P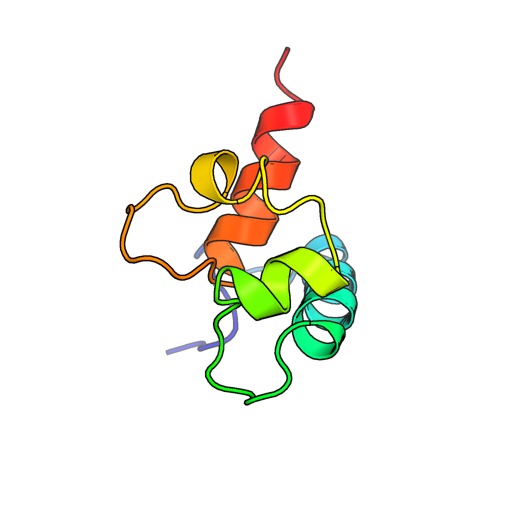rotein AF-A0A822G122-F1 (afdb_monomer)

Secondary structure (DSSP, 8-state):
--TT-TT-SS---HHHHHHHHHHHHH-SS-SSEEEHHHHHHHS-TTTHHHH-SS-SSEEEHHHHHHHHHTSS--

Mean predicted aligned error: 9.54 Å

Structure (mmCIF, N/CA/C/O backbone):
data_AF-A0A822G122-F1
#
_entry.id   AF-A0A822G122-F1
#
loop_
_atom_site.group_PDB
_atom_site.id
_atom_site.type_sy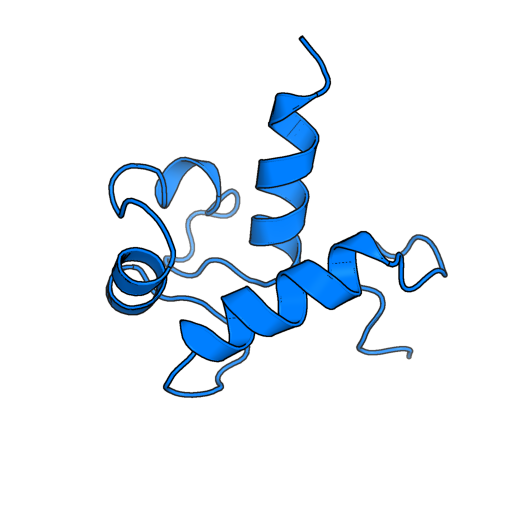mbol
_atom_site.label_atom_id
_atom_site.label_alt_id
_atom_site.label_comp_id
_atom_site.label_asym_id
_atom_site.label_entity_id
_atom_site.label_seq_id
_atom_site.pdbx_PDB_ins_code
_atom_site.Cartn_x
_atom_site.Cartn_y
_atom_site.Cartn_z
_atom_site.occupancy
_atom_site.B_iso_or_equiv
_atom_site.auth_seq_id
_atom_site.auth_comp_id
_atom_site.auth_asym_id
_atom_site.auth_atom_id
_atom_site.pdbx_PDB_model_num
ATOM 1 N N . MET A 1 1 ? -22.233 -3.367 12.268 1.00 39.12 1 MET A N 1
ATOM 2 C CA . MET A 1 1 ? -21.067 -3.843 11.500 1.00 39.12 1 MET A CA 1
ATOM 3 C C . MET A 1 1 ? -20.711 -2.756 10.500 1.00 39.12 1 MET A C 1
ATOM 5 O O . MET A 1 1 ? -21.407 -2.645 9.501 1.00 39.12 1 MET A O 1
ATOM 9 N N . ASN A 1 2 ? -19.715 -1.918 10.796 1.00 41.88 2 ASN A N 1
ATOM 10 C CA . ASN A 1 2 ? -19.242 -0.899 9.856 1.00 41.88 2 ASN A CA 1
ATOM 11 C C . ASN A 1 2 ? -18.094 -1.506 9.048 1.00 41.88 2 ASN A C 1
ATOM 13 O O . ASN A 1 2 ? -17.039 -1.795 9.592 1.00 41.88 2 ASN A O 1
ATOM 17 N N . THR A 1 3 ? -18.344 -1.764 7.770 1.00 49.62 3 THR A N 1
ATOM 18 C CA . THR A 1 3 ? -17.456 -2.475 6.834 1.00 49.62 3 THR A CA 1
ATOM 19 C C . THR A 1 3 ? -16.345 -1.605 6.237 1.00 49.62 3 THR A C 1
ATOM 21 O O . THR A 1 3 ? -15.674 -2.050 5.319 1.00 49.62 3 THR A O 1
ATOM 24 N N . PHE A 1 4 ? -16.168 -0.377 6.726 1.00 52.72 4 PHE A N 1
ATOM 25 C CA . PHE A 1 4 ? -15.217 0.608 6.190 1.00 52.72 4 PHE A CA 1
ATOM 26 C C . PHE A 1 4 ? -14.199 1.098 7.229 1.00 52.72 4 PHE A C 1
ATOM 28 O O . PHE A 1 4 ? -13.437 2.002 6.932 1.00 52.72 4 PHE A O 1
ATOM 35 N N . ASP A 1 5 ? -14.220 0.525 8.433 1.00 52.72 5 ASP A N 1
ATOM 36 C CA . ASP A 1 5 ? -13.385 0.912 9.576 1.00 52.72 5 ASP A CA 1
ATOM 37 C C . ASP A 1 5 ? -12.358 -0.207 9.804 1.00 52.72 5 ASP A C 1
ATOM 39 O O . ASP A 1 5 ? -12.540 -1.112 10.628 1.00 52.72 5 ASP A O 1
ATOM 43 N N . SER A 1 6 ? -11.349 -0.236 8.936 1.00 57.16 6 SER A N 1
ATOM 44 C CA . SER A 1 6 ? -10.406 -1.352 8.814 1.00 57.16 6 SER A CA 1
ATOM 45 C C . SER A 1 6 ? -9.426 -1.420 9.990 1.00 57.16 6 SER A C 1
ATOM 47 O O . SER A 1 6 ? -9.061 -2.512 10.433 1.00 57.16 6 SER A O 1
ATOM 49 N N . ASN A 1 7 ? -9.078 -0.269 10.570 1.00 55.66 7 ASN A N 1
ATOM 50 C CA . ASN A 1 7 ? -8.270 -0.157 11.788 1.00 55.66 7 ASN A CA 1
ATOM 51 C C . ASN A 1 7 ? -9.097 -0.301 13.091 1.00 55.66 7 ASN A C 1
ATOM 53 O O . ASN A 1 7 ? -8.518 -0.344 14.179 1.00 55.66 7 ASN A O 1
ATOM 57 N N . ARG A 1 8 ? -10.431 -0.448 12.990 1.00 54.75 8 ARG A N 1
ATOM 58 C CA . ARG A 1 8 ? -11.376 -0.551 14.119 1.00 54.75 8 ARG A CA 1
ATOM 59 C C . ARG A 1 8 ? -11.268 0.597 15.128 1.00 54.75 8 ARG A C 1
ATOM 61 O O . ARG A 1 8 ? -11.563 0.390 16.311 1.00 54.75 8 ARG A O 1
ATOM 68 N N . ASP A 1 9 ? -10.822 1.773 14.702 1.00 58.34 9 ASP A N 1
ATOM 69 C CA . ASP A 1 9 ? -10.633 2.915 15.593 1.00 58.34 9 ASP A CA 1
ATOM 70 C C . ASP A 1 9 ? -11.889 3.805 15.717 1.00 58.34 9 ASP A C 1
ATOM 72 O O . ASP A 1 9 ? -11.967 4.666 16.602 1.00 58.34 9 ASP A O 1
ATOM 76 N N . GLY A 1 10 ? -12.921 3.532 14.907 1.00 48.78 10 GLY A N 1
ATOM 77 C CA . GLY A 1 10 ? -14.189 4.251 14.899 1.00 48.78 10 GLY A CA 1
ATOM 78 C C . GLY A 1 10 ? -14.174 5.556 14.098 1.00 48.78 10 GLY A C 1
ATOM 79 O O . GLY A 1 10 ? -15.099 6.367 14.270 1.00 48.78 10 GLY A O 1
ATOM 80 N N . ARG A 1 11 ? -13.156 5.793 13.261 1.00 47.75 11 ARG A N 1
ATOM 81 C CA . ARG A 1 11 ? -13.002 6.955 12.384 1.00 47.75 11 ARG A CA 1
ATOM 82 C C . ARG A 1 11 ? -12.538 6.511 10.997 1.00 47.75 11 ARG A C 1
ATOM 84 O O . ARG A 1 11 ? -11.604 5.750 10.855 1.00 47.75 11 ARG A O 1
ATOM 91 N N . ILE A 1 12 ? -13.169 7.071 9.961 1.00 51.91 12 ILE A N 1
ATOM 92 C CA . ILE A 1 12 ? -12.575 7.068 8.619 1.00 51.91 12 ILE A CA 1
ATOM 93 C C . ILE A 1 12 ? -11.630 8.259 8.579 1.00 51.91 12 ILE A C 1
ATOM 95 O O . ILE A 1 12 ? -12.081 9.407 8.462 1.00 51.91 12 ILE A O 1
ATOM 99 N N . ASP A 1 13 ? -10.341 8.000 8.758 1.00 53.66 13 ASP A N 1
ATOM 100 C CA . ASP A 1 13 ? -9.339 9.055 8.717 1.00 53.66 13 ASP A CA 1
ATOM 101 C C . ASP A 1 13 ? -9.162 9.569 7.277 1.00 53.66 13 ASP A C 1
ATOM 103 O O . ASP A 1 13 ? -9.277 8.818 6.306 1.00 53.66 13 ASP A O 1
ATOM 107 N N . PRO A 1 14 ? -8.854 10.864 7.081 1.00 50.97 14 PRO A N 1
ATOM 108 C CA . PRO A 1 14 ? -8.593 11.413 5.749 1.00 50.97 14 PRO A CA 1
ATOM 109 C C . PRO A 1 14 ? -7.417 10.725 5.032 1.00 50.97 14 PRO A C 1
ATOM 111 O O . PRO A 1 14 ? -7.342 10.799 3.805 1.00 50.97 14 PRO A O 1
ATOM 114 N N . LEU A 1 15 ? -6.542 10.037 5.778 1.00 49.72 15 LEU A N 1
ATOM 115 C CA . LEU A 1 15 ? -5.483 9.191 5.235 1.00 49.72 15 LEU A CA 1
ATOM 116 C C . LEU A 1 15 ? -6.063 7.931 4.570 1.00 49.72 15 LEU A C 1
ATOM 118 O O . LEU A 1 15 ? -5.777 7.704 3.400 1.00 49.72 15 LEU A O 1
ATOM 122 N N . GLU A 1 16 ? -6.993 7.215 5.219 1.00 55.59 16 GLU A N 1
ATOM 123 C CA . GLU A 1 16 ? -7.702 6.062 4.622 1.00 55.59 16 GLU A CA 1
ATOM 124 C C . GLU A 1 16 ? -8.467 6.438 3.341 1.00 55.59 16 GLU A C 1
ATOM 126 O O . GLU A 1 16 ? -8.652 5.623 2.434 1.00 55.59 16 GLU A O 1
ATOM 131 N N . GLN A 1 17 ? -8.915 7.692 3.237 1.00 54.31 17 GLN A N 1
ATOM 132 C CA . GLN A 1 17 ? -9.621 8.195 2.061 1.00 54.31 17 GLN A CA 1
ATOM 133 C C . GLN A 1 17 ? -8.704 8.460 0.854 1.00 54.31 17 GLN A C 1
ATOM 135 O O . GLN A 1 17 ? -9.173 8.410 -0.290 1.00 54.31 17 GLN A O 1
ATOM 140 N N . ALA A 1 18 ? -7.430 8.785 1.092 1.00 56.66 18 ALA A N 1
ATOM 141 C CA . ALA A 1 18 ? -6.411 8.902 0.050 1.00 56.66 18 ALA A CA 1
ATOM 142 C C . ALA A 1 18 ? -5.928 7.509 -0.378 1.00 56.66 18 ALA A C 1
ATOM 144 O O . ALA A 1 18 ? -5.924 7.203 -1.573 1.00 56.66 18 ALA A O 1
ATOM 145 N N . ASP A 1 19 ? -5.679 6.655 0.611 1.00 63.97 19 ASP A N 1
ATOM 146 C CA . ASP A 1 19 ? -5.274 5.259 0.473 1.00 63.97 19 ASP A CA 1
ATOM 147 C C . ASP A 1 19 ? -6.255 4.465 -0.407 1.00 63.97 19 ASP A C 1
ATOM 149 O O . ASP A 1 19 ? -5.872 3.827 -1.384 1.00 63.97 19 ASP A O 1
ATOM 153 N N . GLN A 1 20 ? -7.566 4.637 -0.187 1.00 67.88 20 GLN A N 1
ATOM 154 C CA . GLN A 1 20 ? -8.612 4.010 -1.004 1.00 67.88 20 GLN A CA 1
ATOM 155 C C . GLN A 1 20 ? -8.563 4.355 -2.496 1.00 67.88 20 GLN A C 1
ATOM 157 O O . GLN A 1 20 ? -9.084 3.584 -3.307 1.00 67.88 20 GLN A O 1
ATOM 162 N N . ARG A 1 21 ? -8.042 5.524 -2.886 1.00 70.38 21 ARG A N 1
ATOM 163 C CA . ARG A 1 21 ? -8.002 5.928 -4.301 1.00 70.38 21 ARG A CA 1
ATOM 164 C C . ARG A 1 21 ? -6.841 5.278 -5.028 1.00 70.38 21 ARG A C 1
ATOM 166 O O . ARG A 1 21 ? -7.036 4.820 -6.151 1.00 70.38 21 ARG A O 1
ATOM 173 N N . GLU A 1 22 ? -5.673 5.243 -4.397 1.00 73.00 22 GLU A N 1
ATOM 174 C CA . GLU A 1 22 ? -4.496 4.567 -4.947 1.00 73.00 22 GLU A CA 1
ATOM 175 C C . GLU A 1 22 ? -4.699 3.056 -4.925 1.00 73.00 22 GLU A C 1
ATOM 177 O O . GLU A 1 22 ? -4.515 2.393 -5.944 1.00 73.00 22 GLU A O 1
ATOM 182 N N . PHE A 1 23 ? -5.254 2.532 -3.835 1.00 77.12 23 PHE A N 1
ATOM 183 C CA . PHE A 1 23 ? -5.652 1.137 -3.741 1.00 77.12 23 PHE A CA 1
ATOM 184 C C . PHE A 1 23 ? -6.635 0.740 -4.848 1.00 77.12 23 PHE A C 1
ATOM 186 O O . PHE A 1 23 ? -6.356 -0.186 -5.599 1.00 77.12 23 PHE A O 1
ATOM 193 N N . ASN A 1 24 ? -7.737 1.480 -5.039 1.00 79.62 24 ASN A N 1
ATOM 194 C CA . ASN A 1 24 ? -8.688 1.212 -6.134 1.00 79.62 24 ASN A CA 1
ATOM 195 C C . ASN A 1 24 ? -8.074 1.348 -7.533 1.00 79.62 24 ASN A C 1
ATOM 197 O O . ASN A 1 24 ? -8.642 0.847 -8.503 1.00 79.62 24 ASN A O 1
ATOM 201 N N . TYR A 1 25 ? -6.983 2.101 -7.674 1.00 82.38 25 TYR A N 1
ATOM 202 C CA . TYR A 1 25 ? -6.288 2.224 -8.948 1.00 82.38 25 TYR A CA 1
ATOM 203 C C . TYR A 1 25 ? -5.475 0.960 -9.265 1.00 82.38 25 TYR A C 1
ATOM 205 O O . TYR A 1 25 ? -5.442 0.528 -10.420 1.00 82.38 25 TYR A O 1
ATOM 213 N N . GLY A 1 26 ? -4.853 0.352 -8.251 1.00 82.44 26 GLY A N 1
ATOM 214 C CA . GLY A 1 26 ? -4.159 -0.929 -8.381 1.00 82.44 26 GLY A CA 1
ATOM 215 C C . GLY A 1 26 ? -5.114 -2.127 -8.451 1.00 82.44 26 GLY A C 1
ATOM 216 O O . GLY A 1 26 ? -4.913 -2.999 -9.300 1.00 82.44 26 GLY A O 1
ATOM 217 N N . ASP A 1 27 ? -6.160 -2.129 -7.615 1.00 83.38 27 ASP A N 1
ATOM 218 C CA . ASP A 1 27 ? -7.173 -3.182 -7.445 1.00 83.38 27 ASP A CA 1
ATOM 219 C C . ASP A 1 27 ? -8.096 -3.209 -8.671 1.00 83.38 27 ASP A C 1
ATOM 221 O O . ASP A 1 27 ? -9.179 -2.615 -8.740 1.00 83.38 27 ASP A O 1
ATOM 225 N N . THR A 1 28 ? -7.588 -3.843 -9.725 1.00 83.62 28 THR A N 1
ATOM 226 C CA . THR A 1 28 ? -8.207 -3.819 -11.047 1.00 83.62 28 THR A CA 1
ATOM 227 C C . THR A 1 28 ? -9.355 -4.825 -11.098 1.00 83.62 28 THR A C 1
ATOM 229 O O . THR A 1 28 ? -10.345 -4.604 -11.804 1.00 83.62 28 THR A O 1
ATOM 232 N N . ASN A 1 29 ? -9.226 -5.934 -10.364 1.00 83.75 29 ASN A N 1
ATOM 233 C CA . ASN A 1 29 ? -10.259 -6.956 -10.212 1.00 83.75 29 ASN A CA 1
ATOM 234 C C . ASN A 1 29 ? -11.321 -6.596 -9.152 1.00 83.75 29 ASN A C 1
ATOM 236 O O . ASN A 1 29 ? -12.389 -7.214 -9.170 1.00 83.75 29 ASN A O 1
ATOM 240 N N . ARG A 1 30 ? -11.091 -5.566 -8.326 1.00 81.62 30 ARG A N 1
ATOM 241 C CA . ARG A 1 30 ? -11.994 -5.073 -7.271 1.00 81.62 30 ARG A CA 1
ATOM 242 C C . ARG A 1 30 ? -12.372 -6.161 -6.280 1.00 81.62 30 ARG A C 1
ATOM 244 O O . ARG A 1 30 ? -13.541 -6.266 -5.890 1.00 81.62 30 ARG A O 1
ATOM 251 N N . ASP A 1 31 ? -11.406 -6.998 -5.920 1.00 82.56 31 ASP A N 1
ATOM 252 C CA . ASP A 1 31 ? -11.614 -8.043 -4.919 1.00 82.56 31 ASP A CA 1
ATOM 253 C C . ASP A 1 31 ? -11.382 -7.542 -3.484 1.00 82.56 31 ASP A C 1
ATOM 255 O O . ASP A 1 31 ? -11.651 -8.278 -2.531 1.00 82.56 31 ASP A O 1
ATOM 259 N N . GLY A 1 32 ? -10.991 -6.270 -3.324 1.00 78.12 32 GLY A N 1
ATOM 260 C CA . GLY A 1 32 ? -10.687 -5.662 -2.032 1.00 78.12 32 GLY A CA 1
ATOM 261 C C . GLY A 1 32 ? -9.261 -5.951 -1.557 1.00 78.12 32 GLY A C 1
ATOM 262 O O . GLY A 1 32 ? -8.955 -5.706 -0.387 1.00 78.12 32 GLY A O 1
ATOM 26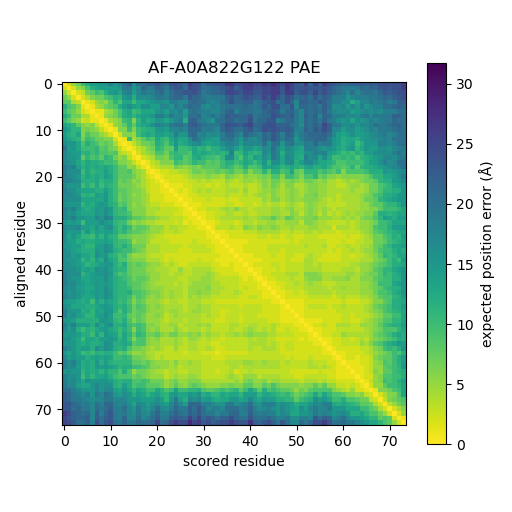3 N N . GLY A 1 33 ? -8.409 -6.471 -2.447 1.00 85.06 33 GLY A N 1
ATOM 264 C CA . GLY A 1 33 ? -7.007 -6.801 -2.237 1.00 85.06 33 GLY A CA 1
ATOM 265 C C . GLY A 1 33 ? -6.141 -6.303 -3.397 1.00 85.06 33 GLY A C 1
ATOM 266 O O . GLY A 1 33 ? -6.563 -6.241 -4.542 1.00 85.06 33 GLY A O 1
ATOM 267 N N . LEU A 1 34 ? -4.883 -5.978 -3.119 1.00 87.00 34 LEU A N 1
ATOM 268 C CA . LEU A 1 34 ? -3.858 -5.868 -4.149 1.00 87.00 34 LEU A CA 1
ATOM 269 C C . LEU A 1 34 ? -3.068 -7.165 -4.162 1.00 87.00 34 LEU A C 1
ATOM 271 O O . LEU A 1 34 ? -2.304 -7.446 -3.238 1.00 87.00 34 LEU A O 1
ATOM 275 N N . ASN A 1 35 ? -3.202 -7.959 -5.220 1.00 89.69 35 ASN A N 1
ATOM 276 C CA . ASN A 1 35 ? -2.272 -9.066 -5.422 1.00 89.69 35 ASN A CA 1
ATOM 277 C C . ASN A 1 35 ? -0.891 -8.536 -5.857 1.00 89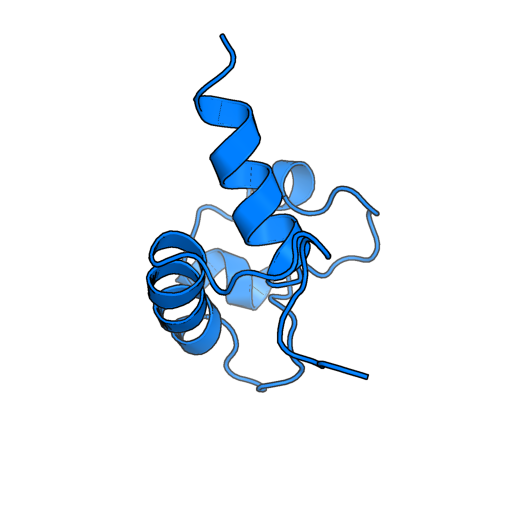.69 35 ASN A C 1
ATOM 279 O O . ASN A 1 35 ? -0.741 -7.390 -6.272 1.00 89.69 35 ASN A O 1
ATOM 283 N N . ARG A 1 36 ? 0.146 -9.380 -5.843 1.00 87.56 36 ARG A N 1
ATOM 284 C CA . ARG A 1 36 ? 1.519 -8.962 -6.197 1.00 87.56 36 ARG A CA 1
ATOM 285 C C . ARG A 1 36 ? 1.659 -8.315 -7.592 1.00 87.56 36 ARG A C 1
ATOM 287 O O . ARG A 1 36 ? 2.559 -7.501 -7.792 1.00 87.56 36 ARG A O 1
ATOM 294 N N . ALA A 1 37 ? 0.811 -8.668 -8.559 1.00 88.75 37 ALA A N 1
ATOM 295 C CA . ALA A 1 37 ? 0.822 -8.060 -9.892 1.00 88.75 37 ALA A CA 1
ATOM 296 C C . ALA A 1 37 ? 0.126 -6.687 -9.920 1.00 88.75 37 ALA A C 1
ATOM 298 O O . ALA A 1 37 ? 0.564 -5.801 -10.652 1.00 88.75 37 ALA A O 1
ATOM 299 N N . GLU A 1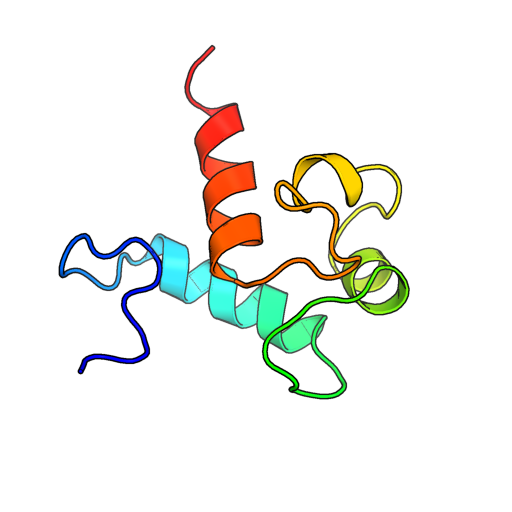 38 ? -0.930 -6.515 -9.129 1.00 88.50 38 GLU A N 1
ATOM 300 C CA . GLU A 1 38 ? -1.671 -5.260 -8.961 1.00 88.50 38 GLU A CA 1
ATOM 301 C C . GLU A 1 38 ? -0.909 -4.267 -8.093 1.00 88.50 38 GLU A C 1
ATOM 303 O O . GLU A 1 38 ? -0.769 -3.106 -8.468 1.00 88.50 38 GLU A O 1
ATOM 308 N N . PHE A 1 39 ? -0.305 -4.748 -7.009 1.00 86.88 39 PHE A N 1
ATOM 309 C CA . PHE A 1 39 ? 0.591 -3.976 -6.162 1.00 86.88 39 PHE A CA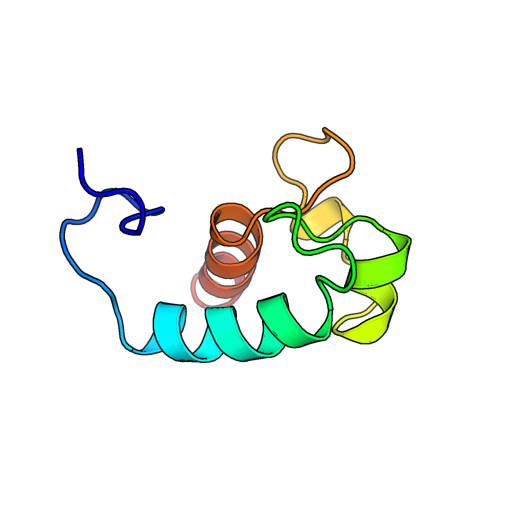 1
ATOM 310 C C . PHE A 1 39 ? 1.740 -3.374 -6.975 1.00 86.88 39 PHE A C 1
ATOM 312 O O . PHE A 1 39 ? 2.032 -2.197 -6.842 1.00 86.88 39 PHE A O 1
ATOM 319 N N . GLY A 1 40 ? 2.310 -4.131 -7.921 1.00 85.94 40 GLY A N 1
ATOM 320 C CA . GLY A 1 40 ? 3.350 -3.638 -8.831 1.00 85.94 40 GLY A CA 1
ATOM 321 C C . GLY A 1 40 ? 2.932 -2.487 -9.763 1.00 85.94 40 GLY A C 1
ATOM 322 O O . GLY A 1 40 ? 3.779 -1.957 -10.483 1.00 85.94 40 GLY A O 1
ATOM 323 N N . ARG A 1 41 ? 1.640 -2.129 -9.817 1.00 84.38 41 ARG A N 1
ATOM 324 C CA . ARG A 1 41 ? 1.122 -0.990 -10.597 1.00 84.38 41 ARG A CA 1
ATOM 325 C C . ARG A 1 41 ? 1.036 0.300 -9.795 1.00 84.38 41 ARG A C 1
ATOM 327 O O . ARG A 1 41 ? 1.017 1.367 -10.406 1.00 84.38 41 ARG A O 1
ATOM 334 N N . VAL A 1 42 ? 0.933 0.181 -8.477 1.00 81.94 42 VAL A N 1
ATOM 335 C CA . VAL A 1 42 ? 0.846 1.302 -7.535 1.00 81.94 42 VAL A CA 1
ATOM 336 C C . VAL A 1 42 ? 2.182 1.539 -6.838 1.00 81.94 42 VAL A C 1
ATOM 338 O O . VAL A 1 42 ? 2.625 2.675 -6.750 1.00 81.94 42 VAL A O 1
ATOM 341 N N . GLU A 1 43 ? 2.869 0.466 -6.460 1.00 84.06 43 GLU A N 1
ATOM 342 C CA . GLU A 1 43 ? 4.064 0.457 -5.620 1.00 84.06 43 GLU A CA 1
ATOM 343 C C . GLU A 1 43 ? 5.109 -0.539 -6.151 1.00 84.06 43 GLU A C 1
ATOM 345 O O . GLU A 1 43 ? 4.890 -1.303 -7.098 1.00 84.06 43 GLU A O 1
ATOM 350 N N . ASN A 1 44 ? 6.293 -0.552 -5.539 1.00 85.56 44 ASN A N 1
ATOM 351 C CA . ASN A 1 44 ? 7.365 -1.448 -5.951 1.00 85.56 44 ASN A CA 1
ATOM 352 C C . ASN A 1 44 ? 7.073 -2.897 -5.488 1.00 85.56 44 ASN A C 1
ATOM 354 O O . ASN A 1 44 ? 6.985 -3.156 -4.288 1.00 85.56 44 ASN A O 1
ATOM 358 N N . PRO A 1 45 ? 7.009 -3.909 -6.378 1.00 84.75 45 PRO A N 1
ATOM 359 C CA . PRO A 1 45 ? 6.630 -5.279 -6.000 1.00 84.75 45 PRO A CA 1
ATOM 360 C C . PRO A 1 45 ? 7.626 -5.967 -5.051 1.00 84.75 45 PRO A C 1
ATOM 362 O O . PRO A 1 45 ? 7.311 -7.005 -4.470 1.00 84.75 45 PRO A O 1
ATOM 365 N N . ALA A 1 46 ? 8.829 -5.409 -4.887 1.00 85.56 46 ALA A N 1
ATOM 366 C CA . ALA A 1 46 ? 9.795 -5.851 -3.884 1.00 85.56 46 ALA A CA 1
ATOM 367 C C . ALA A 1 46 ? 9.342 -5.531 -2.448 1.00 85.56 46 ALA A C 1
ATOM 369 O O . ALA A 1 46 ? 9.675 -6.275 -1.524 1.00 85.56 46 ALA A O 1
ATOM 370 N N . GLU A 1 47 ? 8.567 -4.460 -2.274 1.00 84.31 47 GLU A N 1
ATOM 371 C CA . GLU A 1 47 ? 8.053 -4.006 -0.980 1.00 84.31 47 GLU A CA 1
ATOM 372 C C . GLU A 1 47 ? 6.719 -4.655 -0.630 1.00 84.31 47 GLU A C 1
ATOM 374 O O . GLU A 1 47 ? 6.325 -4.625 0.525 1.00 84.31 47 GLU A O 1
ATOM 379 N N . PHE A 1 48 ? 6.097 -5.377 -1.566 1.00 86.19 48 PHE A N 1
ATOM 380 C CA . PHE A 1 48 ? 4.887 -6.166 -1.331 1.00 86.19 48 PHE A CA 1
ATOM 381 C C . PHE A 1 48 ? 4.940 -6.976 -0.026 1.00 86.19 48 PHE A C 1
ATOM 383 O O . PHE A 1 48 ? 4.004 -6.952 0.754 1.00 86.19 48 PHE A O 1
ATOM 390 N N . ASN A 1 49 ? 6.059 -7.656 0.250 1.00 85.25 49 ASN A N 1
ATOM 391 C CA . ASN A 1 49 ? 6.216 -8.476 1.460 1.00 85.25 49 ASN A CA 1
ATOM 392 C C . ASN A 1 49 ? 6.338 -7.660 2.760 1.00 85.25 49 ASN A C 1
ATOM 394 O O . ASN A 1 49 ? 6.305 -8.243 3.841 1.00 85.25 49 ASN A O 1
ATOM 398 N N . MET A 1 50 ? 6.602 -6.357 2.661 1.00 83.94 50 MET A N 1
ATOM 399 C CA . MET A 1 50 ? 6.608 -5.441 3.802 1.00 83.94 50 MET A CA 1
ATOM 400 C C . MET A 1 50 ? 5.181 -5.050 4.187 1.00 83.94 50 MET A C 1
ATOM 402 O O . MET A 1 50 ? 4.907 -4.909 5.375 1.00 83.94 50 MET A O 1
ATOM 406 N N . TYR A 1 51 ? 4.292 -4.939 3.197 1.00 81.31 51 TYR A N 1
ATOM 407 C CA . TYR A 1 51 ? 2.871 -4.655 3.392 1.00 81.31 51 TYR A CA 1
ATOM 408 C C . TYR A 1 51 ? 2.055 -5.923 3.682 1.00 81.31 51 TYR A C 1
ATOM 410 O O . TYR A 1 51 ? 1.196 -5.904 4.554 1.00 81.31 51 TYR A O 1
ATOM 418 N N . ASP A 1 52 ? 2.359 -7.043 3.017 1.00 85.75 52 ASP A N 1
ATOM 419 C CA . ASP A 1 52 ? 1.736 -8.361 3.218 1.00 85.75 52 ASP A CA 1
ATOM 420 C C . ASP A 1 52 ? 2.198 -8.986 4.551 1.00 85.75 52 ASP A C 1
ATOM 422 O O . ASP A 1 52 ? 3.040 -9.892 4.620 1.00 85.75 52 ASP A O 1
ATOM 426 N N . GLY A 1 53 ? 1.690 -8.422 5.649 1.00 81.06 53 GLY A N 1
ATOM 427 C CA . GLY A 1 53 ? 2.041 -8.802 7.012 1.00 81.06 53 GLY A CA 1
ATOM 428 C C . GLY A 1 53 ? 1.536 -10.195 7.385 1.00 81.06 53 GLY A C 1
ATOM 429 O O . GLY A 1 53 ? 2.196 -10.903 8.155 1.00 81.06 53 GLY A O 1
ATOM 430 N N . AS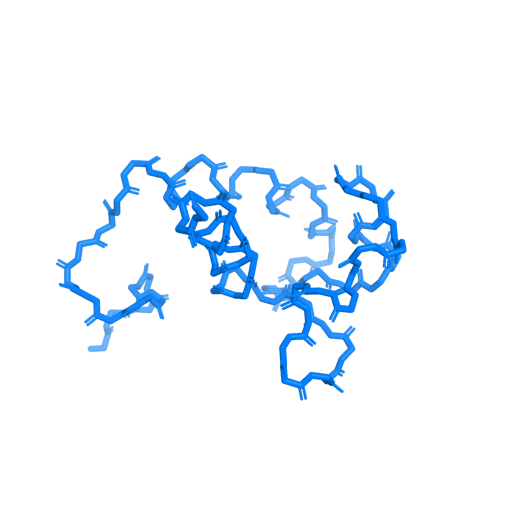N A 1 54 ? 0.396 -10.610 6.826 1.00 83.38 54 ASN A N 1
ATOM 431 C CA . ASN A 1 54 ? -0.187 -11.929 7.062 1.00 83.38 54 ASN A CA 1
ATOM 432 C C . ASN A 1 54 ? 0.390 -13.025 6.127 1.00 83.38 54 ASN A C 1
ATOM 434 O O . ASN A 1 54 ? 0.266 -14.214 6.441 1.00 83.38 54 ASN A O 1
ATOM 438 N N . ARG A 1 55 ? 1.099 -12.634 5.056 1.00 86.38 55 ARG A N 1
ATOM 439 C CA . ARG A 1 55 ? 1.720 -13.495 4.036 1.00 86.38 55 ARG A CA 1
ATOM 440 C C . ARG A 1 55 ? 0.732 -14.381 3.288 1.00 86.38 55 ARG A C 1
ATOM 442 O O . ARG A 1 55 ? 1.066 -15.522 2.945 1.00 86.38 55 ARG A O 1
ATOM 449 N N . ASP A 1 56 ? -0.472 -13.881 3.047 1.00 87.69 56 ASP A N 1
ATOM 450 C CA . ASP A 1 56 ? -1.504 -14.579 2.283 1.00 87.69 56 ASP A CA 1
ATOM 451 C C . ASP A 1 56 ? -1.386 -14.346 0.765 1.00 87.69 56 ASP A C 1
ATOM 453 O O . ASP A 1 56 ? -2.036 -15.044 -0.020 1.00 87.69 56 ASP A O 1
ATOM 457 N N . GLY A 1 57 ? -0.484 -13.451 0.341 1.00 87.06 57 GLY A N 1
ATOM 458 C CA . GLY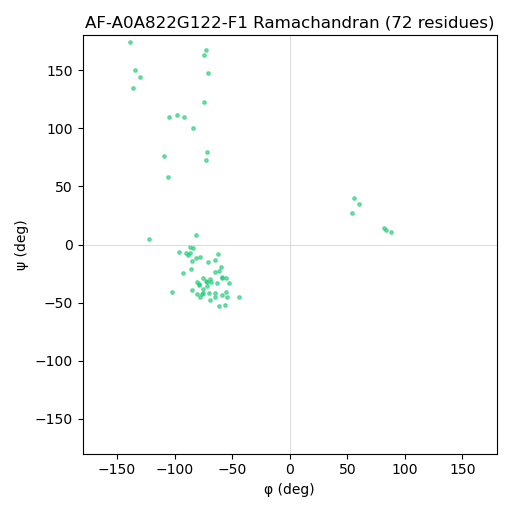 A 1 57 ? -0.264 -13.121 -1.064 1.00 87.06 57 GLY A CA 1
ATOM 459 C C . GLY A 1 57 ? -1.162 -12.002 -1.592 1.00 87.06 57 GLY A C 1
ATOM 460 O O . GLY A 1 57 ? -1.132 -11.742 -2.802 1.00 87.06 57 GLY A O 1
ATOM 461 N N . PHE A 1 58 ? -1.875 -11.308 -0.706 1.00 87.06 58 PHE A N 1
ATOM 462 C CA . PHE A 1 58 ? -2.661 -10.114 -0.974 1.00 87.06 58 PHE A CA 1
ATOM 463 C C . PHE A 1 58 ? -2.318 -9.023 0.043 1.00 87.06 58 PHE A C 1
ATOM 465 O O . PHE A 1 58 ? -2.052 -9.282 1.206 1.00 87.06 58 PHE A O 1
ATOM 472 N N . VAL A 1 59 ? -2.320 -7.772 -0.405 1.00 85.44 59 VAL A N 1
ATOM 473 C CA . VAL A 1 59 ? -2.257 -6.615 0.487 1.00 85.44 59 VAL A CA 1
ATOM 474 C C . VAL A 1 59 ? -3.651 -6.026 0.529 1.00 85.44 59 VAL A C 1
ATOM 476 O O . VAL A 1 59 ? -4.130 -5.492 -0.469 1.00 85.44 59 VAL A O 1
ATOM 479 N N . THR A 1 60 ? -4.334 -6.154 1.657 1.00 84.25 60 THR A N 1
ATOM 480 C CA . THR A 1 60 ? -5.626 -5.490 1.868 1.00 84.25 60 THR A CA 1
ATOM 481 C C . THR A 1 60 ? -5.435 -3.993 2.108 1.00 84.25 60 THR A C 1
ATOM 483 O O . THR A 1 60 ? -4.350 -3.550 2.479 1.00 84.25 60 THR A O 1
ATOM 486 N N . THR A 1 61 ? -6.493 -3.188 1.970 1.00 75.94 61 THR A N 1
ATOM 487 C CA . THR A 1 61 ? -6.446 -1.755 2.339 1.00 75.94 61 THR A CA 1
ATOM 488 C C . THR A 1 61 ? -5.945 -1.539 3.767 1.00 75.94 61 THR A C 1
ATOM 490 O O . THR A 1 61 ? -5.269 -0.562 4.055 1.00 75.94 61 THR A O 1
ATOM 493 N N . THR A 1 62 ? -6.261 -2.468 4.673 1.00 74.75 62 THR A N 1
ATOM 494 C CA . THR A 1 62 ? -5.800 -2.426 6.065 1.00 74.75 62 THR A CA 1
ATOM 495 C C . THR A 1 62 ? -4.288 -2.582 6.157 1.00 74.75 62 THR A C 1
ATOM 497 O O . THR A 1 62 ? -3.634 -1.862 6.900 1.00 74.75 62 THR A O 1
ATOM 500 N N . GLU A 1 63 ? -3.738 -3.535 5.410 1.00 80.50 63 GLU A N 1
ATOM 501 C CA . GLU A 1 63 ? -2.308 -3.838 5.377 1.00 80.50 63 GLU A CA 1
ATOM 502 C C . GLU A 1 63 ? -1.512 -2.754 4.653 1.00 80.50 63 GLU A C 1
ATOM 504 O O . GLU A 1 63 ? -0.419 -2.401 5.092 1.00 80.50 63 GLU A O 1
ATOM 509 N N . TYR A 1 64 ? -2.092 -2.170 3.604 1.00 77.69 64 TYR A N 1
ATOM 510 C CA . TYR A 1 64 ? -1.527 -1.019 2.908 1.00 77.69 64 TYR A CA 1
ATOM 511 C C . TYR A 1 64 ? -1.400 0.187 3.854 1.00 77.69 64 TYR A C 1
ATOM 513 O O . TYR A 1 64 ? -0.295 0.678 4.088 1.00 77.69 64 TYR A O 1
ATOM 521 N N . ALA A 1 65 ? -2.496 0.562 4.524 1.00 72.44 65 ALA A N 1
ATOM 522 C CA . ALA A 1 65 ? -2.507 1.650 5.502 1.00 72.44 65 ALA A CA 1
ATOM 523 C C . ALA A 1 65 ? -1.610 1.375 6.729 1.00 72.44 65 ALA A C 1
ATOM 525 O O . ALA A 1 65 ? -1.019 2.293 7.303 1.00 72.44 65 ALA A O 1
ATOM 526 N N . GLN A 1 66 ? -1.476 0.112 7.154 1.00 68.12 66 GLN A N 1
ATOM 527 C CA . GLN A 1 66 ? -0.567 -0.269 8.241 1.00 68.12 66 GLN A CA 1
ATOM 528 C C . GLN A 1 66 ? 0.912 -0.198 7.843 1.00 68.12 66 GLN A C 1
ATOM 530 O O . GLN A 1 66 ? 1.748 0.110 8.697 1.00 68.12 66 GLN A O 1
ATOM 535 N N . GLY A 1 67 ? 1.244 -0.466 6.577 1.00 63.97 67 GLY A N 1
ATOM 536 C CA . GLY A 1 67 ? 2.604 -0.313 6.063 1.00 63.97 67 GLY A CA 1
ATOM 537 C C . GLY A 1 67 ? 3.071 1.144 6.073 1.00 63.97 67 GLY A C 1
ATOM 538 O O . GLY A 1 67 ? 4.177 1.415 6.542 1.00 63.97 67 GLY A O 1
ATOM 539 N N . GLU A 1 68 ? 2.197 2.083 5.689 1.00 57.09 68 GLU A N 1
ATOM 540 C CA . GLU A 1 68 ? 2.449 3.534 5.764 1.00 57.09 68 GLU A CA 1
ATOM 541 C C . GLU A 1 68 ? 2.737 3.986 7.212 1.00 57.09 68 GLU A C 1
ATOM 543 O O . GLU A 1 68 ? 3.717 4.692 7.474 1.00 57.09 68 GLU A O 1
ATOM 548 N N . TYR A 1 69 ? 1.962 3.487 8.186 1.00 51.81 69 TYR A N 1
ATOM 549 C CA . TYR A 1 69 ? 2.099 3.828 9.612 1.00 51.81 69 TYR A CA 1
ATOM 550 C C . TYR A 1 69 ? 3.423 3.364 10.250 1.00 51.81 69 TYR A C 1
ATOM 552 O O . TYR A 1 69 ? 3.871 3.926 11.254 1.00 51.81 69 TYR A O 1
ATOM 560 N N . ASN A 1 70 ? 4.080 2.345 9.687 1.00 47.62 70 ASN A N 1
ATOM 561 C CA . ASN A 1 70 ? 5.363 1.852 10.198 1.00 47.62 70 ASN A CA 1
ATOM 562 C C . ASN A 1 70 ? 6.550 2.749 9.784 1.00 47.62 70 ASN A C 1
ATOM 564 O O . ASN A 1 70 ? 7.657 2.610 10.313 1.00 47.62 70 ASN A O 1
ATOM 568 N N . THR A 1 71 ? 6.335 3.696 8.867 1.00 48.50 71 THR A N 1
ATOM 569 C CA . THR A 1 71 ? 7.392 4.577 8.349 1.00 48.50 71 THR A CA 1
ATOM 570 C C . THR A 1 71 ? 7.622 5.813 9.227 1.00 48.50 71 THR A C 1
ATOM 572 O O . THR A 1 71 ? 8.728 6.359 9.215 1.00 48.50 71 THR A O 1
ATOM 575 N N . GLU A 1 72 ? 6.640 6.207 10.049 1.00 47.19 72 GLU A N 1
ATOM 576 C CA . GLU A 1 72 ? 6.692 7.415 10.895 1.00 47.19 72 GLU A CA 1
ATOM 577 C C . GLU A 1 72 ? 7.136 7.166 12.354 1.00 47.19 72 GLU A C 1
ATOM 579 O O . GLU A 1 72 ? 7.390 8.114 13.094 1.00 47.19 72 GLU A O 1
ATOM 584 N N . HIS A 1 73 ? 7.306 5.908 12.777 1.00 39.97 73 HIS A N 1
ATOM 585 C CA . HIS A 1 73 ? 7.793 5.543 14.118 1.00 39.97 73 HIS A CA 1
ATOM 586 C C . HIS A 1 73 ? 9.255 5.045 14.105 1.00 39.97 73 HIS A C 1
ATOM 588 O O . HIS A 1 73 ? 9.554 3.932 14.547 1.00 39.97 73 HIS A O 1
ATOM 594 N N . ARG A 1 74 ? 10.183 5.878 13.612 1.00 40.00 74 ARG A N 1
ATOM 595 C CA . ARG A 1 74 ? 11.640 5.681 13.744 1.00 40.00 74 ARG A CA 1
ATOM 596 C C . ARG A 1 74 ? 12.307 6.868 14.424 1.00 40.00 74 ARG A C 1
ATOM 598 O O . ARG A 1 74 ? 12.019 8.008 14.006 1.00 40.00 74 ARG A O 1
#

Nearest PDB structures (foldseek):
  8fns-assembly1_A  TM=6.873E-01  e=2.796E-02  Methylorubrum extorquens AM1
  4yga-assembly4_G  TM=7.181E-01  e=3.351E-02  Toxoplasma gondii
  4yga-assembly1_A  TM=7.203E-01  e=4.532E-02  Toxoplasma gondii
  4yga-assembly2_C  TM=6.924E-01  e=4.016E-02  Toxoplasma gondii
  8f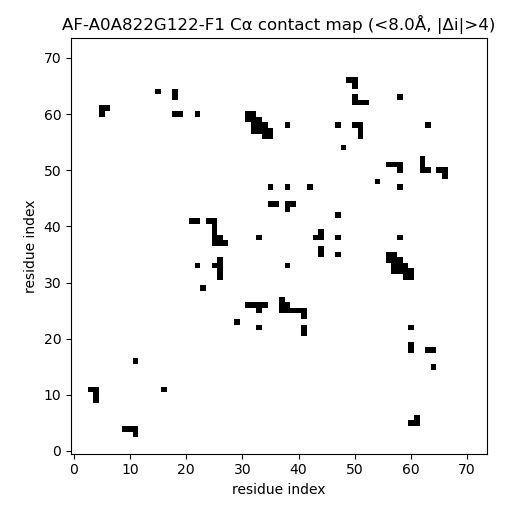nr-assembly2_D  TM=7.598E-01  e=7.726E-01  Hansschlegelia quercus

Radius of gyration: 11.9 Å; Cα contacts (8 Å, |Δi|>4): 70; chains: 1; bounding box: 33×26×27 Å

pLDDT: mean 71.1, std 15.89, range [39.12, 89.69]

Solvent-accessible surface area (backbone atoms only — not comparable to full-atom values): 4484 Å² total; per-residue (Å²): 137,74,93,76,42,73,85,69,77,84,60,82,47,76,63,60,61,53,49,51,52,55,47,55,66,23,23,77,84,68,79,69,39,26,36,64,75,26,34,46,72,70,46,64,57,83,50,46,70,69,26,22,78,86,66,79,64,43,30,33,67,53,30,48,57,52,40,59,60,64,70,76,77,121

Sequence (74 aa):
MNTFDSNRDGRIDPLEQADQREFNYGDTNRDGGLNRAEFGRVENPAEFNMYDGNRDGFVTTTEYAQGEYNTEHR

Foldseek 3Di:
DDPLCLVPPPDPDVLLVVLVVLQCQLPVVPPQWRALNSCVVRHPSVCVVLLPVVPPRTRGSSSSSVSVVVVPPD